Protein AF-A0A1E3Q3A0-F1 (afdb_monomer)

Structure (mmCIF, N/CA/C/O backbone):
data_AF-A0A1E3Q3A0-F1
#
_entry.id   AF-A0A1E3Q3A0-F1
#
loop_
_atom_site.group_PDB
_atom_site.id
_atom_site.type_symbol
_atom_site.label_atom_id
_atom_site.label_alt_id
_atom_site.label_comp_id
_atom_site.label_asym_id
_atom_site.label_entity_id
_atom_site.label_seq_id
_ato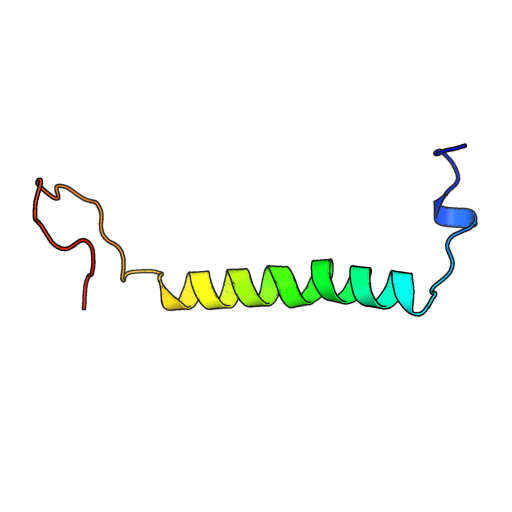m_site.pdbx_PDB_ins_code
_atom_site.Cartn_x
_atom_site.Cartn_y
_atom_site.Cartn_z
_atom_site.occupancy
_atom_site.B_iso_or_equiv
_atom_site.auth_seq_id
_atom_site.auth_comp_id
_atom_site.auth_asym_id
_atom_site.auth_atom_id
_atom_site.pdbx_PDB_model_num
ATOM 1 N N . MET A 1 1 ? -5.205 3.451 -31.218 1.00 62.22 1 MET A N 1
ATOM 2 C CA . MET A 1 1 ? -3.957 3.525 -30.408 1.00 62.22 1 MET A CA 1
ATOM 3 C C . MET A 1 1 ? -4.048 2.765 -29.084 1.00 62.22 1 MET A C 1
ATOM 5 O O . MET A 1 1 ? -3.057 2.155 -28.716 1.00 62.22 1 MET A O 1
ATOM 9 N N . ARG A 1 2 ? -5.188 2.774 -28.367 1.00 80.25 2 ARG A N 1
ATOM 10 C CA . ARG A 1 2 ? -5.350 1.984 -27.127 1.00 80.25 2 ARG A CA 1
ATOM 11 C C . ARG A 1 2 ? -5.492 0.476 -27.352 1.00 80.25 2 ARG A C 1
ATOM 13 O O . ARG A 1 2 ? -5.163 -0.258 -26.446 1.00 80.25 2 ARG A O 1
ATOM 20 N N . GLU A 1 3 ? -5.943 0.029 -28.521 1.00 79.69 3 GLU A N 1
ATOM 21 C CA . GLU A 1 3 ? -6.299 -1.380 -28.780 1.00 79.69 3 GLU A CA 1
ATOM 22 C C . GLU A 1 3 ? -5.125 -2.377 -28.828 1.00 79.69 3 GLU A C 1
ATOM 24 O O . GLU A 1 3 ? -5.396 -3.562 -28.826 1.00 79.69 3 GLU A O 1
ATOM 29 N N . ASN A 1 4 ? -3.858 -1.926 -28.848 1.00 85.56 4 ASN A N 1
ATOM 30 C CA . ASN A 1 4 ? -2.664 -2.798 -28.888 1.00 85.56 4 ASN A CA 1
ATOM 31 C C . ASN A 1 4 ? -1.585 -2.378 -27.860 1.00 85.56 4 ASN A C 1
ATOM 33 O O . ASN A 1 4 ? -0.384 -2.546 -28.089 1.00 85.56 4 ASN A O 1
ATOM 37 N N . TYR A 1 5 ? -1.968 -1.741 -26.750 1.00 84.50 5 TYR A N 1
ATOM 38 C CA . TYR A 1 5 ? -1.007 -1.232 -25.757 1.00 84.50 5 TYR A CA 1
ATOM 39 C C . TYR A 1 5 ? -0.208 -2.357 -25.082 1.00 84.50 5 TYR A C 1
ATOM 41 O O . TYR A 1 5 ? 0.956 -2.179 -24.723 1.00 84.50 5 TYR A O 1
ATOM 49 N N . GLU A 1 6 ? -0.840 -3.514 -24.933 1.00 86.38 6 GLU A N 1
ATOM 50 C CA . GLU A 1 6 ? -0.298 -4.735 -24.366 1.00 86.38 6 GLU A CA 1
ATOM 51 C C . GLU A 1 6 ? 0.843 -5.295 -25.219 1.00 86.38 6 GLU A C 1
ATOM 53 O O . GLU A 1 6 ? 1.852 -5.736 -24.672 1.00 86.38 6 GLU A O 1
ATOM 58 N N . ALA A 1 7 ? 0.748 -5.181 -26.548 1.00 88.56 7 ALA A N 1
ATOM 59 C CA . ALA A 1 7 ? 1.778 -5.653 -27.472 1.00 88.56 7 ALA A CA 1
ATOM 60 C C . ALA A 1 7 ? 3.057 -4.798 -27.414 1.00 88.56 7 ALA A C 1
ATOM 62 O O . ALA A 1 7 ? 4.150 -5.280 -27.703 1.00 88.56 7 ALA A O 1
ATOM 63 N N . HIS A 1 8 ? 2.937 -3.530 -27.011 1.00 87.88 8 HIS A N 1
ATOM 64 C CA . HIS A 1 8 ? 4.060 -2.599 -26.866 1.00 87.88 8 HIS A CA 1
ATOM 65 C C . HIS A 1 8 ? 4.502 -2.403 -25.410 1.00 87.88 8 HIS A C 1
ATOM 67 O O . HIS A 1 8 ? 5.356 -1.557 -25.121 1.00 87.88 8 HIS A O 1
ATOM 73 N N . PHE A 1 9 ? 3.931 -3.166 -24.478 1.00 91.38 9 PHE A N 1
ATOM 74 C CA . PHE A 1 9 ? 4.233 -3.034 -23.065 1.00 91.38 9 PHE A CA 1
ATOM 75 C C . PHE A 1 9 ? 5.674 -3.456 -22.756 1.00 91.38 9 PHE A C 1
ATOM 77 O O . PHE A 1 9 ? 6.179 -4.471 -23.234 1.00 91.38 9 PHE A O 1
ATOM 84 N N . ARG A 1 10 ? 6.349 -2.677 -21.903 1.00 91.00 10 ARG A N 1
ATOM 85 C CA . ARG A 1 10 ? 7.704 -2.974 -21.428 1.00 91.00 10 ARG A CA 1
ATOM 86 C C . ARG A 1 10 ? 7.775 -2.816 -19.917 1.00 91.00 10 ARG A C 1
ATOM 88 O O . ARG A 1 10 ? 7.365 -1.791 -19.365 1.00 91.00 10 ARG A O 1
ATOM 95 N N . TRP A 1 11 ? 8.376 -3.801 -19.256 1.00 93.56 11 TRP A N 1
ATOM 96 C CA . TRP A 1 11 ? 8.713 -3.723 -17.839 1.00 93.56 11 TRP A CA 1
ATOM 97 C C . TRP A 1 11 ? 9.882 -2.762 -17.632 1.00 93.56 11 TRP A C 1
ATOM 99 O O . TRP A 1 11 ? 11.049 -3.125 -17.744 1.00 93.56 11 TRP A O 1
ATOM 109 N N . THR A 1 12 ? 9.555 -1.504 -17.354 1.00 94.31 12 THR A N 1
ATOM 110 C CA . THR A 1 12 ? 10.534 -0.510 -16.908 1.00 94.31 12 THR A CA 1
ATOM 111 C C . THR A 1 12 ? 10.522 -0.423 -15.382 1.00 94.31 12 THR A C 1
ATOM 113 O O . THR A 1 12 ? 9.481 -0.687 -14.775 1.00 94.31 12 THR A O 1
ATOM 116 N N . PRO A 1 13 ? 11.614 0.022 -14.731 1.00 94.88 13 PRO A N 1
ATOM 117 C CA . PRO A 1 13 ? 11.642 0.188 -13.277 1.00 94.88 13 PRO A CA 1
ATOM 118 C C . PRO A 1 13 ? 10.493 1.056 -12.750 1.00 94.88 13 PRO A C 1
ATOM 120 O O . PRO A 1 13 ? 9.967 0.809 -11.667 1.00 94.88 13 PRO A O 1
ATOM 123 N N . ARG A 1 14 ? 10.059 2.052 -13.535 1.00 93.69 14 ARG A N 1
ATOM 124 C CA . ARG A 1 14 ? 8.880 2.858 -13.218 1.00 93.69 14 ARG A CA 1
ATOM 125 C C . ARG A 1 14 ? 7.628 1.987 -13.214 1.00 93.69 14 ARG A C 1
ATOM 127 O O . ARG A 1 14 ? 6.943 1.949 -12.200 1.00 93.69 14 ARG A O 1
ATOM 134 N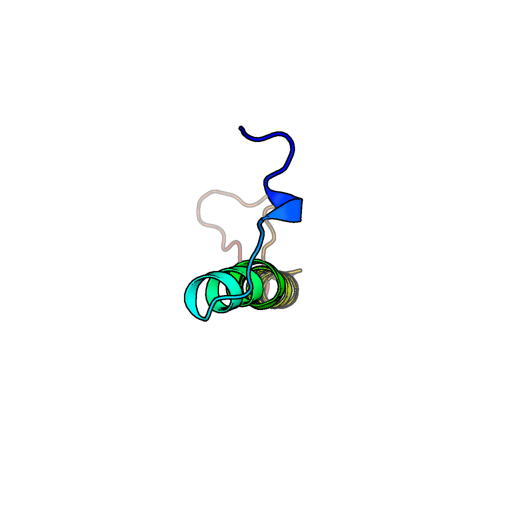 N . THR A 1 15 ? 7.340 1.275 -14.298 1.00 93.88 15 THR A N 1
ATOM 135 C CA . THR A 1 15 ? 6.136 0.440 -14.418 1.00 93.88 15 THR A CA 1
ATOM 136 C C . THR A 1 15 ? 6.090 -0.669 -13.367 1.00 93.88 15 THR A C 1
ATOM 138 O O . THR A 1 15 ? 5.054 -0.855 -12.735 1.00 93.88 15 THR A O 1
ATOM 141 N N . SER A 1 16 ? 7.216 -1.337 -13.096 1.00 94.38 16 SER A N 1
ATOM 142 C CA . SER A 1 16 ? 7.305 -2.387 -12.072 1.00 94.38 16 SER A CA 1
ATOM 143 C C . SER A 1 16 ? 6.975 -1.873 -10.673 1.00 94.38 16 SER A C 1
ATOM 145 O O . SER A 1 16 ? 6.254 -2.538 -9.938 1.00 94.38 16 SER A O 1
ATOM 147 N N . ARG A 1 17 ? 7.423 -0.662 -10.309 1.00 96.25 17 ARG A N 1
ATOM 148 C CA . ARG A 1 17 ? 7.058 -0.043 -9.020 1.00 96.25 17 ARG A CA 1
ATOM 149 C C . ARG A 1 17 ? 5.555 0.169 -8.893 1.00 96.25 17 ARG A C 1
ATOM 151 O O . ARG A 1 17 ? 4.994 -0.126 -7.846 1.00 96.25 17 ARG A O 1
ATOM 158 N N . HIS A 1 18 ? 4.912 0.654 -9.954 1.00 96.44 18 HIS A N 1
ATOM 159 C CA . HIS A 1 18 ? 3.464 0.860 -9.941 1.00 96.44 18 HIS A CA 1
ATOM 160 C C . HIS A 1 18 ? 2.737 -0.484 -9.855 1.00 96.44 18 HIS A C 1
ATOM 162 O O . HIS A 1 18 ? 1.849 -0.631 -9.024 1.00 96.44 18 HIS A O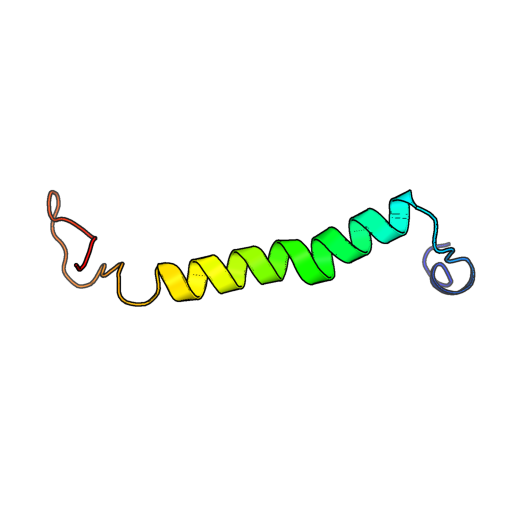 1
ATOM 168 N N . ALA A 1 19 ? 3.156 -1.485 -10.631 1.00 95.56 19 ALA A N 1
ATOM 169 C CA . ALA A 1 19 ? 2.571 -2.821 -10.562 1.00 95.56 19 ALA A CA 1
ATOM 170 C C . ALA A 1 19 ? 2.666 -3.414 -9.148 1.00 95.56 19 ALA A C 1
ATOM 172 O O . ALA A 1 19 ? 1.659 -3.855 -8.610 1.00 95.56 19 ALA A O 1
ATOM 173 N N . ILE A 1 20 ? 3.834 -3.349 -8.503 1.00 96.62 20 ILE A N 1
ATOM 174 C CA . ILE A 1 20 ? 4.016 -3.842 -7.129 1.00 96.62 20 ILE A CA 1
ATOM 175 C C . ILE A 1 20 ? 3.151 -3.055 -6.136 1.00 96.62 20 ILE A C 1
ATOM 177 O O . ILE A 1 20 ? 2.529 -3.644 -5.253 1.00 96.62 20 ILE A O 1
ATOM 181 N N . LEU A 1 21 ? 3.085 -1.729 -6.275 1.00 97.38 21 LEU A N 1
ATOM 182 C CA . LEU A 1 21 ? 2.285 -0.887 -5.392 1.00 97.38 21 LEU A CA 1
ATOM 183 C C . LEU A 1 21 ? 0.799 -1.268 -5.456 1.00 97.38 21 LEU A C 1
ATOM 185 O O . LEU A 1 21 ? 0.179 -1.506 -4.422 1.00 97.38 21 LEU A O 1
ATOM 189 N N . PHE A 1 22 ? 0.242 -1.356 -6.663 1.00 96.12 22 PHE A N 1
ATOM 190 C CA . PHE A 1 22 ? -1.184 -1.614 -6.855 1.00 96.12 22 PHE A CA 1
ATOM 191 C C . PHE A 1 22 ? -1.570 -3.081 -6.663 1.00 96.12 22 PHE A C 1
ATOM 193 O O . PHE A 1 22 ? -2.680 -3.346 -6.213 1.00 96.12 22 PHE A O 1
ATOM 200 N N . LEU A 1 23 ? -0.679 -4.026 -6.968 1.00 96.31 23 LEU A N 1
ATOM 201 C CA . LEU A 1 23 ? -0.982 -5.453 -6.862 1.00 96.31 23 LEU A CA 1
ATOM 202 C C . LEU A 1 23 ? -0.682 -6.024 -5.469 1.00 96.31 23 LEU A C 1
ATOM 204 O O . LEU A 1 23 ? -1.384 -6.923 -5.021 1.00 96.31 23 LEU A O 1
ATOM 208 N N . CYS A 1 24 ? 0.340 -5.511 -4.777 1.00 96.56 24 CYS A N 1
ATOM 209 C CA . CYS A 1 24 ? 0.790 -6.073 -3.501 1.00 96.56 24 CYS A CA 1
ATOM 210 C C . CYS A 1 24 ? 0.591 -5.106 -2.337 1.00 96.56 24 CYS A C 1
ATOM 212 O O . CYS A 1 24 ? -0.023 -5.467 -1.337 1.00 96.56 24 CYS A O 1
ATOM 214 N N . VAL A 1 25 ? 1.105 -3.877 -2.445 1.00 97.56 25 VAL A N 1
ATOM 215 C CA . VAL A 1 25 ? 1.155 -2.958 -1.295 1.00 97.56 25 VAL A CA 1
ATOM 216 C C . VAL A 1 25 ? -0.242 -2.497 -0.899 1.00 97.56 25 VAL A C 1
ATOM 218 O O . VAL A 1 25 ? -0.609 -2.614 0.265 1.00 97.56 25 VAL A O 1
ATOM 221 N N . ILE A 1 26 ? -1.034 -2.002 -1.852 1.00 96.88 26 ILE A N 1
ATOM 222 C CA . ILE A 1 26 ? -2.380 -1.497 -1.564 1.00 96.88 26 ILE A CA 1
ATOM 223 C C . ILE A 1 26 ? -3.286 -2.622 -1.038 1.00 96.88 26 ILE A C 1
ATOM 225 O O . ILE A 1 26 ? -3.838 -2.448 0.050 1.00 96.88 26 ILE A O 1
ATOM 229 N N . PRO A 1 27 ? -3.403 -3.790 -1.705 1.00 96.62 27 PRO A N 1
ATOM 230 C CA . PRO A 1 27 ? -4.196 -4.893 -1.170 1.00 96.62 27 PRO A CA 1
ATOM 231 C C . PRO A 1 27 ? -3.662 -5.409 0.166 1.00 96.62 27 PRO A C 1
ATOM 233 O O . PRO A 1 27 ? -4.452 -5.693 1.057 1.00 96.62 27 PRO A O 1
ATOM 236 N N . GLY A 1 28 ? -2.340 -5.478 0.349 1.00 97.12 28 GLY A N 1
ATOM 237 C CA . GLY A 1 28 ? -1.726 -5.918 1.602 1.00 97.12 28 GLY A CA 1
ATOM 238 C C . GLY A 1 28 ? -2.049 -4.997 2.778 1.00 97.12 28 GLY A C 1
ATOM 239 O O . GLY A 1 28 ? -2.410 -5.478 3.850 1.00 97.12 28 GLY A O 1
ATOM 240 N N . VAL A 1 29 ? -1.987 -3.677 2.576 1.00 97.19 29 VAL A N 1
ATOM 241 C CA . VAL A 1 29 ? -2.374 -2.697 3.601 1.00 97.19 29 VAL A CA 1
ATOM 242 C C . VAL A 1 29 ? -3.867 -2.789 3.895 1.00 97.19 29 VAL A C 1
ATOM 244 O O . VAL A 1 29 ? -4.233 -2.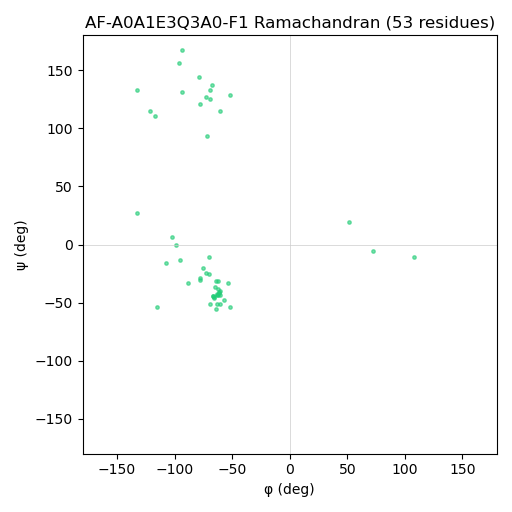835 5.063 1.00 97.19 29 VAL A O 1
ATOM 247 N N . LEU A 1 30 ? -4.718 -2.858 2.867 1.00 96.62 30 LEU A N 1
ATOM 248 C CA . LEU A 1 30 ? -6.169 -2.983 3.043 1.00 96.62 30 LEU A CA 1
ATOM 249 C C . LEU A 1 30 ? -6.558 -4.270 3.771 1.00 96.62 30 LEU A C 1
ATOM 251 O O . LEU A 1 30 ? -7.428 -4.251 4.633 1.00 96.62 30 LEU A O 1
ATOM 255 N N . LEU A 1 31 ? -5.911 -5.386 3.447 1.00 95.31 31 LEU A N 1
ATOM 256 C CA . LEU A 1 31 ? -6.156 -6.661 4.107 1.00 95.31 31 LEU A CA 1
ATOM 257 C C . LEU A 1 31 ? -5.707 -6.611 5.569 1.00 95.31 31 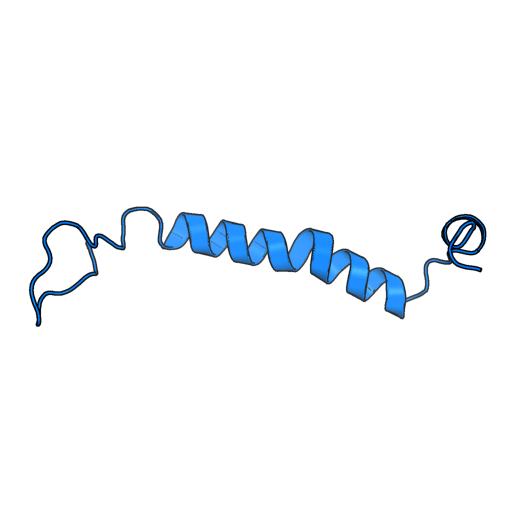LEU A C 1
ATOM 259 O O . LEU A 1 31 ? -6.434 -7.035 6.464 1.00 95.31 31 LEU A O 1
ATOM 263 N N . TRP A 1 32 ? -4.524 -6.053 5.825 1.00 94.94 32 TRP A N 1
ATOM 264 C CA . TRP A 1 32 ? -4.014 -5.893 7.181 1.00 94.94 32 TRP A CA 1
ATOM 265 C C . TRP A 1 32 ? -4.907 -4.981 8.027 1.00 94.94 32 TRP A C 1
ATOM 267 O O . TRP A 1 32 ? -5.201 -5.312 9.177 1.00 94.94 32 TRP A O 1
ATOM 277 N N . THR A 1 33 ? -5.379 -3.858 7.476 1.00 94.12 33 THR A N 1
ATOM 278 C CA . THR A 1 33 ? -6.325 -2.994 8.187 1.00 94.12 33 THR A CA 1
ATOM 279 C C . THR A 1 33 ? -7.654 -3.709 8.390 1.00 94.12 33 THR A C 1
ATOM 281 O O . THR A 1 33 ? -8.147 -3.719 9.513 1.00 94.12 33 THR A O 1
ATOM 284 N N . ALA A 1 34 ? -8.203 -4.376 7.376 1.00 91.31 34 ALA A N 1
AT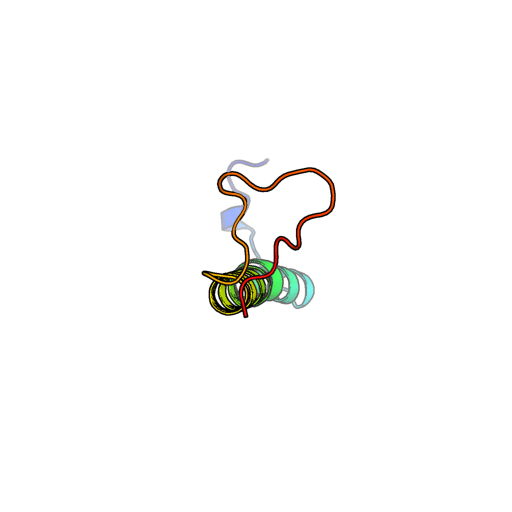OM 285 C CA . ALA A 1 34 ? -9.435 -5.144 7.522 1.00 91.31 34 ALA A CA 1
ATOM 286 C C . ALA A 1 34 ? -9.339 -6.118 8.705 1.00 91.31 34 ALA A C 1
ATOM 288 O O . ALA A 1 34 ? -10.113 -5.982 9.644 1.00 91.31 34 ALA A O 1
ATOM 289 N N . TYR A 1 35 ? -8.312 -6.970 8.763 1.00 90.81 35 TYR A N 1
ATOM 290 C CA . TY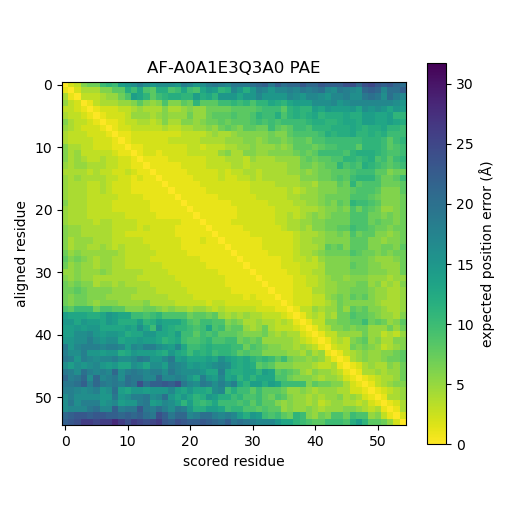R A 1 35 ? -8.115 -7.884 9.898 1.00 90.81 35 TYR A CA 1
ATOM 291 C C . TYR A 1 35 ? -7.890 -7.179 11.240 1.00 90.81 35 TYR A C 1
ATOM 293 O O . TYR A 1 35 ? -8.229 -7.705 12.298 1.00 90.81 35 TYR A O 1
ATOM 301 N N . ARG A 1 36 ? -7.281 -5.990 11.239 1.00 88.50 36 ARG A N 1
ATOM 302 C CA . ARG A 1 36 ? -6.981 -5.263 12.477 1.00 88.50 36 ARG A CA 1
ATOM 303 C C . ARG A 1 36 ? -8.197 -4.553 13.071 1.00 88.50 36 ARG A C 1
ATOM 305 O O . ARG A 1 36 ? -8.200 -4.321 14.288 1.00 88.50 36 ARG A O 1
ATOM 312 N N . PHE A 1 37 ? -9.147 -4.147 12.233 1.00 87.12 37 PHE A N 1
ATOM 313 C CA . PHE A 1 37 ? -10.336 -3.375 12.604 1.00 87.12 37 PHE A CA 1
ATOM 314 C C . PHE A 1 37 ? -11.629 -4.202 12.569 1.00 87.12 37 PHE A C 1
ATOM 316 O O . PHE A 1 37 ? -12.618 -3.778 13.168 1.00 87.12 37 PHE A O 1
ATOM 323 N N . GLU A 1 38 ? -11.623 -5.370 11.924 1.00 80.56 38 GLU A N 1
ATOM 324 C CA . GLU A 1 38 ? -12.713 -6.343 11.983 1.00 80.56 38 GLU A CA 1
ATOM 325 C C . GLU A 1 38 ? -13.073 -6.637 13.447 1.00 80.56 38 GLU A C 1
ATOM 327 O O . GLU A 1 38 ? -12.203 -6.876 14.288 1.00 80.56 38 GLU A O 1
ATOM 332 N N . GLY A 1 39 ? -14.363 -6.527 13.772 1.00 75.81 39 GLY A N 1
ATOM 333 C CA . GLY A 1 39 ? -14.895 -6.754 15.118 1.00 75.81 39 GLY A CA 1
ATOM 334 C C . GLY A 1 39 ? -14.567 -5.678 16.162 1.00 75.81 39 GLY A C 1
ATOM 335 O O . GLY A 1 39 ? -15.091 -5.745 17.265 1.00 75.81 39 GLY A O 1
ATOM 336 N N . LYS A 1 40 ? -13.740 -4.671 15.848 1.00 79.94 40 LYS A N 1
ATOM 337 C CA . LYS A 1 40 ? -13.385 -3.590 16.798 1.00 79.94 40 LYS A CA 1
ATOM 338 C C . LYS A 1 40 ? -14.234 -2.342 16.654 1.00 79.94 40 LYS A C 1
ATOM 340 O O . LYS A 1 40 ? -14.165 -1.444 17.490 1.00 79.94 40 LYS A O 1
ATOM 345 N N . ILE A 1 41 ? -14.973 -2.254 15.558 1.00 78.25 41 ILE A N 1
ATOM 346 C CA . ILE A 1 41 ? -15.817 -1.118 15.230 1.00 78.25 41 ILE A CA 1
ATOM 347 C C . ILE A 1 41 ? -17.251 -1.629 15.195 1.00 78.25 41 ILE A C 1
ATOM 349 O O . ILE A 1 41 ? -17.616 -2.380 14.292 1.00 78.25 41 ILE A O 1
ATOM 353 N N . ASN A 1 42 ? -18.054 -1.205 16.168 1.00 79.56 42 ASN A N 1
ATOM 354 C CA . ASN A 1 42 ? -19.463 -1.554 16.239 1.00 79.56 42 ASN A CA 1
ATOM 355 C C . ASN A 1 42 ? -20.313 -0.279 16.239 1.00 79.56 42 ASN A C 1
ATOM 357 O O . ASN A 1 42 ? -20.240 0.546 17.156 1.00 79.56 42 ASN A O 1
ATOM 361 N N . PHE A 1 43 ? -21.099 -0.112 15.177 1.00 77.25 43 PHE A N 1
ATOM 362 C CA . PHE A 1 43 ? -21.998 1.027 14.990 1.00 77.25 43 PHE A CA 1
ATOM 363 C C . PHE A 1 43 ? -23.445 0.716 15.377 1.00 77.25 43 PHE A C 1
ATOM 365 O O . PHE A 1 43 ? -24.307 1.588 15.264 1.00 77.25 43 PHE A O 1
ATOM 372 N N . GLU A 1 44 ? -23.738 -0.506 15.816 1.00 80.81 44 GLU A N 1
ATOM 373 C CA . GLU A 1 44 ? -25.104 -0.911 16.102 1.00 80.81 44 GLU A CA 1
ATOM 374 C C . GLU A 1 44 ? -25.641 -0.175 17.337 1.00 80.81 44 GLU A C 1
ATOM 376 O O . GLU A 1 44 ? -25.022 -0.157 18.401 1.00 80.81 44 GLU A O 1
ATOM 381 N N . ALA A 1 45 ? -26.787 0.491 17.163 1.00 80.88 45 ALA A N 1
ATOM 382 C CA . ALA A 1 45 ? -27.536 1.205 18.202 1.00 80.88 45 ALA A CA 1
ATOM 383 C C . ALA A 1 45 ? -26.747 2.229 19.061 1.00 80.88 45 ALA A C 1
ATOM 385 O O . ALA A 1 45 ? -27.222 2.623 20.130 1.00 80.88 45 ALA A O 1
ATOM 386 N N . LYS A 1 46 ? -25.576 2.709 18.614 1.00 79.56 46 LYS A N 1
ATOM 387 C CA . LYS A 1 46 ? -24.774 3.711 19.346 1.00 79.56 46 LYS A CA 1
ATOM 388 C C . LYS A 1 46 ? -25.467 5.081 19.358 1.00 79.56 46 LYS A C 1
ATOM 390 O O . LYS A 1 46 ? -25.913 5.564 18.316 1.00 79.56 46 LYS A O 1
ATOM 395 N N . LYS A 1 47 ? -25.539 5.741 20.522 1.00 81.56 47 LYS A N 1
ATOM 396 C CA . LYS A 1 47 ? -26.085 7.104 20.665 1.00 81.56 47 LYS A CA 1
ATOM 397 C C . LYS A 1 47 ? -24.975 8.154 20.578 1.00 81.56 47 LYS A C 1
ATOM 399 O O . LYS A 1 47 ? -23.783 7.853 20.635 1.00 81.56 47 LYS A O 1
ATOM 404 N N . ARG A 1 48 ? -25.360 9.428 20.438 1.00 81.00 48 ARG A N 1
ATOM 405 C CA . ARG A 1 48 ? -24.409 10.548 20.385 1.00 81.00 48 ARG A CA 1
ATOM 406 C C . ARG A 1 48 ? -23.602 10.614 21.687 1.00 81.00 48 ARG A C 1
ATOM 408 O O . ARG A 1 48 ? -24.165 10.917 22.733 1.00 81.00 48 ARG A O 1
ATOM 415 N N . GLY A 1 49 ? -22.294 10.385 21.587 1.00 79.19 49 GLY A N 1
ATOM 416 C CA . GLY A 1 49 ? -21.364 10.376 22.721 1.00 79.19 49 GLY A CA 1
ATOM 417 C C . GLY A 1 49 ? -20.846 8.987 23.108 1.00 79.19 49 GLY A C 1
ATOM 418 O O . GLY A 1 49 ? -19.882 8.920 23.865 1.00 79.19 49 GLY A O 1
ATOM 419 N N . ASP A 1 50 ? -21.412 7.902 22.566 1.00 79.19 50 ASP A N 1
ATOM 420 C CA . ASP A 1 50 ? -20.944 6.542 22.852 1.00 79.19 50 ASP A CA 1
ATOM 421 C C . ASP A 1 50 ? -19.688 6.179 22.051 1.00 79.19 50 ASP A C 1
ATOM 423 O O . ASP A 1 50 ? -19.532 6.537 20.879 1.00 79.19 50 ASP A O 1
ATOM 427 N N . SER A 1 51 ? -18.787 5.414 22.673 1.00 77.38 51 SER A N 1
ATOM 428 C CA . SER A 1 51 ? -17.588 4.917 22.004 1.00 77.38 51 SER A CA 1
ATOM 429 C C . SER A 1 51 ? -17.934 3.814 20.997 1.00 77.38 51 SER A C 1
ATOM 431 O O . SER A 1 51 ? -18.560 2.804 21.339 1.00 77.38 51 SER A O 1
ATOM 433 N N . ILE A 1 52 ? -17.470 4.000 19.761 1.00 79.38 52 ILE A N 1
ATOM 434 C CA . ILE A 1 52 ? -17.599 3.049 18.640 1.00 79.38 52 ILE A CA 1
ATOM 435 C C . ILE A 1 52 ? -16.631 1.858 18.787 1.00 79.38 52 ILE A C 1
ATOM 437 O O . ILE A 1 52 ? -16.831 0.801 18.193 1.00 79.38 52 ILE A O 1
ATOM 441 N N . TRP A 1 53 ? -15.580 2.032 19.588 1.00 76.56 53 TRP A N 1
ATOM 442 C CA . TRP A 1 53 ? -14.550 1.026 19.803 1.00 76.56 53 TRP A CA 1
ATOM 443 C C . TRP A 1 53 ? -15.009 -0.068 20.764 1.00 76.56 53 TRP A C 1
ATOM 445 O O . TRP A 1 53 ? -15.318 0.208 21.924 1.00 76.56 53 TRP A O 1
ATOM 455 N N . GLU A 1 54 ? -15.004 -1.301 20.271 1.00 66.69 54 GLU A N 1
ATOM 456 C CA . GLU A 1 54 ? -15.155 -2.532 21.045 1.00 66.69 54 GLU A CA 1
ATOM 457 C C . GLU A 1 54 ? -13.741 -3.045 21.392 1.00 66.69 54 GLU A C 1
ATOM 459 O O . GLU A 1 54 ? -12.839 -2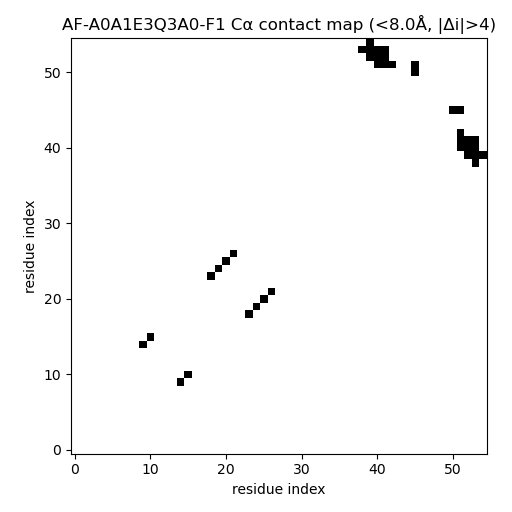.998 20.547 1.00 66.69 54 GLU A O 1
ATOM 464 N N . LYS A 1 55 ? -13.499 -3.384 22.666 1.00 61.22 55 LYS A N 1
ATOM 465 C CA . LYS A 1 55 ? -12.149 -3.609 23.217 1.00 61.22 55 LYS A CA 1
ATOM 466 C C . LYS A 1 55 ? -11.675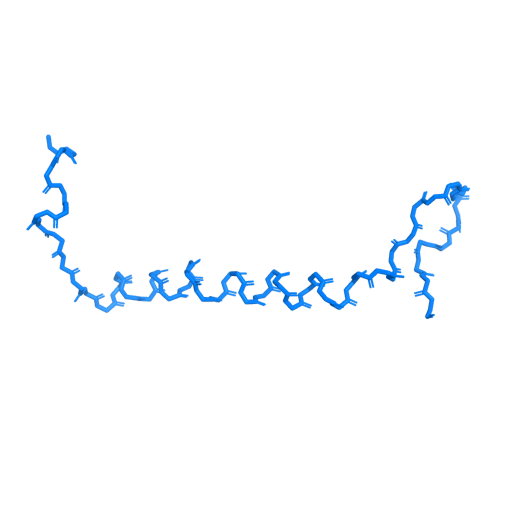 -5.044 23.025 1.00 61.22 55 LYS A C 1
ATOM 468 O O . LYS A 1 55 ? -12.465 -5.949 23.354 1.00 61.22 55 LYS A O 1
#

Solvent-accessible surface area (backbone atoms only — not comparable to full-atom values): 3528 Å² total; per-residue (Å²): 123,78,90,54,50,76,83,70,61,72,93,40,78,69,54,48,51,52,50,48,41,65,69,45,49,50,53,50,50,53,51,52,47,47,69,70,45,59,86,29,64,53,76,78,92,65,56,98,88,58,79,46,69,51,134

Nearest PDB structures (foldseek):
  7zm8-assembly1_j  TM=8.325E-01  e=1.634E-03  Thermochaetoides thermophila DSM 1495

Secondary structure (DSSP, 8-state):
-GGGTTTT----HHHHHHHHIIIIIHHHHHHHHHHHHTTTB--TT--TT---B--

pLDDT: mean 87.13, std 9.24, range [61.22, 97.56]

Organism: NCBI:txid675824

Mean predicted aligned error: 7.22 Å

Sequence (55 aa):
MRENYEAHFRWTPRTSRHAILFLCVIPGVLLWTAYRFEGKINFEAKKRGDSIWEK

Foldseek 3Di:
DVPCVVVVDDDDPVVVVVCCCVVPVVVVVVVVVCVVCVPQAAPPPDDVPDDRGDD

Radius of gyration: 20.44 Å; Cα contacts (8 Å, |Δi|>4): 19; chains: 1; bounding box: 39×18×54 Å